Protein AF-A0A832AVS7-F1 (afdb_monomer)

Secondary structure (DSSP, 8-state):
---SGG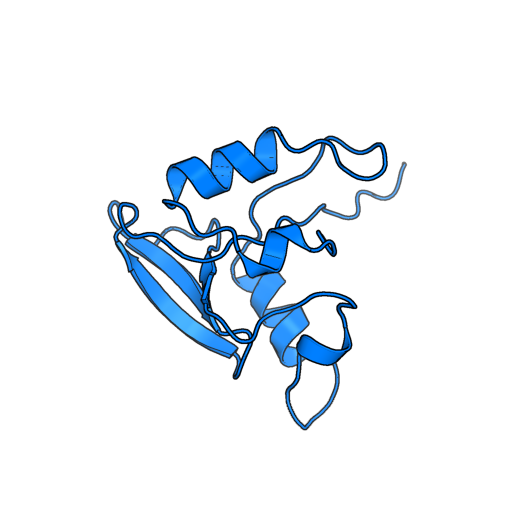GGT-EE-HHHHHHHHHH--BTTB---BPPPHHHHHHHHHSS-SS--GGGT-SS--SSEEEEEEEETTTEEEEEETTT--EEEEETTS-EE---B-------

pLDDT: mean 85.38, std 14.47, range [41.97, 97.69]

Sequence (107 aa):
WQDNVDVKWRDMSYDDAREYCNTMQLAGYDDWRLPKLSTLKRIVVSENYPMTIVNVFETSDSEYYWSVSSYQKKYAWMISFRDGSVEYYHKTDTNYVRCVRDYSPSQ

Structure (mmCIF, N/CA/C/O backbone):
data_AF-A0A832AVS7-F1
#
_entry.id   AF-A0A832AVS7-F1
#
loop_
_atom_site.group_PDB
_atom_site.id
_atom_site.type_symbol
_atom_site.label_atom_id
_atom_site.label_alt_id
_atom_site.label_comp_id
_atom_site.label_asym_id
_atom_site.label_entity_id
_atom_site.label_seq_id
_atom_site.pdbx_PDB_ins_code
_atom_site.Cartn_x
_atom_site.Cartn_y
_atom_site.Cartn_z
_atom_site.occupancy
_atom_site.B_iso_or_equiv
_atom_site.auth_seq_id
_atom_site.auth_comp_id
_atom_site.auth_asym_id
_atom_site.auth_atom_id
_atom_site.pdbx_PDB_model_num
ATOM 1 N N . TRP A 1 1 ? 4.863 -4.608 10.992 1.00 88.88 1 TRP A N 1
ATOM 2 C CA . TRP A 1 1 ? 4.386 -4.842 9.613 1.00 88.88 1 TRP A CA 1
ATOM 3 C C . TRP A 1 1 ? 3.623 -6.146 9.584 1.00 88.88 1 TRP A C 1
ATOM 5 O O . TRP A 1 1 ? 3.866 -6.972 10.453 1.00 88.88 1 TRP A O 1
ATOM 15 N N . GLN A 1 2 ? 2.698 -6.312 8.641 1.00 90.75 2 GLN A N 1
ATOM 16 C CA . GLN A 1 2 ? 2.074 -7.605 8.397 1.00 90.75 2 GLN A CA 1
ATOM 17 C C . GLN A 1 2 ? 3.152 -8.524 7.829 1.00 90.75 2 GLN A C 1
ATOM 19 O O . GLN A 1 2 ? 3.794 -8.160 6.843 1.00 90.75 2 GLN A O 1
ATOM 24 N N . ASP A 1 3 ? 3.367 -9.666 8.471 1.00 89.38 3 ASP A N 1
ATOM 25 C CA . ASP A 1 3 ? 4.354 -10.666 8.065 1.00 89.38 3 ASP A CA 1
ATOM 26 C C . ASP A 1 3 ? 3.760 -12.063 8.270 1.00 89.38 3 ASP A C 1
ATOM 28 O O . ASP A 1 3 ? 4.043 -12.772 9.230 1.00 89.38 3 ASP A O 1
ATOM 32 N N . ASN A 1 4 ? 2.796 -12.391 7.415 1.00 89.19 4 ASN A N 1
ATOM 33 C CA . ASN A 1 4 ? 2.160 -13.697 7.353 1.00 89.19 4 ASN A CA 1
ATOM 34 C C . ASN A 1 4 ? 1.926 -14.086 5.888 1.00 89.19 4 ASN A C 1
ATOM 36 O O . ASN A 1 4 ? 2.003 -13.254 4.989 1.00 89.19 4 ASN A O 1
ATOM 40 N N . VAL A 1 5 ? 1.593 -15.355 5.645 1.00 87.25 5 VAL A N 1
ATOM 41 C CA . VAL A 1 5 ? 1.448 -15.920 4.289 1.00 87.25 5 VAL A CA 1
ATOM 42 C C . VAL A 1 5 ? 0.434 -15.198 3.393 1.00 87.25 5 VAL A C 1
ATOM 44 O O . VAL A 1 5 ? 0.538 -15.296 2.174 1.00 87.25 5 VAL A O 1
ATOM 47 N N . ASP A 1 6 ? -0.508 -14.447 3.966 1.00 86.62 6 ASP A N 1
ATOM 48 C CA . ASP A 1 6 ? -1.505 -13.678 3.217 1.00 86.62 6 ASP A CA 1
ATOM 49 C C . ASP A 1 6 ? -0.873 -12.638 2.284 1.00 86.62 6 ASP A C 1
ATOM 51 O O . ASP A 1 6 ? -1.413 -12.378 1.211 1.00 86.62 6 ASP A O 1
ATOM 55 N N . VAL A 1 7 ? 0.285 -12.077 2.649 1.00 85.06 7 VAL A N 1
ATOM 56 C CA . VAL A 1 7 ? 0.977 -11.058 1.837 1.00 85.06 7 VAL A CA 1
ATOM 57 C C . VAL A 1 7 ? 1.413 -11.577 0.463 1.00 85.06 7 VAL A C 1
ATOM 59 O O . VAL A 1 7 ? 1.734 -10.769 -0.402 1.00 85.06 7 VAL A O 1
ATOM 62 N N . LYS A 1 8 ? 1.421 -12.903 0.267 1.00 82.88 8 LYS A N 1
ATOM 63 C CA . LYS A 1 8 ? 1.888 -13.562 -0.958 1.00 82.88 8 LYS A CA 1
ATOM 64 C C . LYS A 1 8 ? 0.845 -13.724 -2.054 1.00 82.88 8 LYS A C 1
ATOM 66 O O . LYS A 1 8 ? 1.183 -13.963 -3.203 1.00 82.88 8 LYS A O 1
ATOM 71 N N . TRP A 1 9 ? -0.433 -13.657 -1.696 1.00 84.62 9 TRP A N 1
ATOM 72 C CA . TRP A 1 9 ? -1.520 -14.031 -2.611 1.00 84.62 9 TRP A CA 1
ATOM 73 C C . TRP A 1 9 ? -2.666 -13.025 -2.621 1.00 84.62 9 TRP A C 1
ATOM 75 O O . TRP A 1 9 ? -3.667 -13.250 -3.294 1.00 84.62 9 TRP A O 1
ATOM 85 N N . ARG A 1 10 ? -2.566 -11.952 -1.830 1.00 86.88 10 ARG A N 1
ATOM 86 C CA . ARG A 1 10 ? -3.609 -10.933 -1.740 1.00 86.88 10 ARG A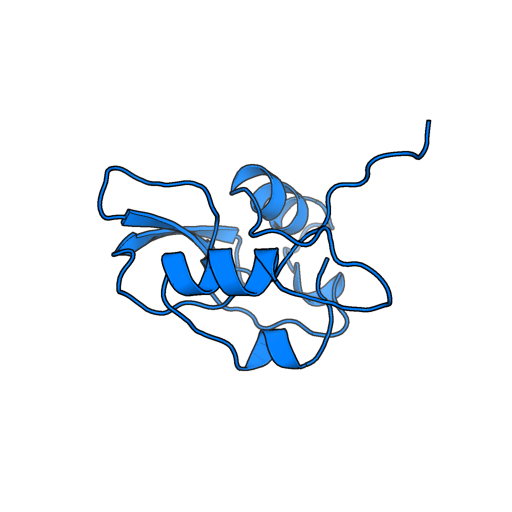 CA 1
ATOM 87 C C . ARG A 1 10 ? -3.270 -9.732 -2.604 1.00 86.88 10 ARG A C 1
ATOM 89 O O . ARG A 1 10 ? -2.569 -8.821 -2.162 1.00 86.88 10 ARG A O 1
ATOM 96 N N . ASP A 1 11 ? -3.859 -9.712 -3.788 1.00 92.12 11 ASP A N 1
ATOM 97 C CA . ASP A 1 11 ? -4.055 -8.516 -4.588 1.00 92.12 11 ASP A CA 1
ATOM 98 C C . ASP A 1 11 ? -5.504 -8.024 -4.471 1.00 92.12 11 ASP A C 1
ATOM 100 O O . ASP A 1 11 ? -6.450 -8.801 -4.345 1.00 92.12 11 ASP A O 1
ATOM 104 N N . MET A 1 12 ? -5.686 -6.707 -4.446 1.00 95.62 12 MET A N 1
ATOM 105 C CA . MET A 1 12 ? -7.016 -6.094 -4.401 1.00 95.62 12 MET A CA 1
ATOM 106 C C . MET A 1 12 ? -6.973 -4.648 -4.886 1.00 95.62 12 MET A C 1
ATOM 108 O O . MET A 1 12 ? -5.893 -4.074 -5.074 1.00 95.62 12 MET A O 1
ATOM 112 N N . SER A 1 13 ? -8.154 -4.062 -5.097 1.00 96.94 13 SER A N 1
ATOM 113 C CA . SER A 1 13 ? -8.270 -2.659 -5.489 1.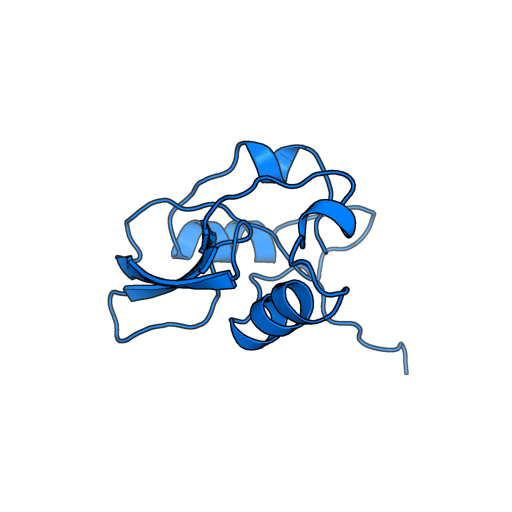00 96.94 13 SER A CA 1
ATOM 114 C C . SER A 1 13 ? -7.725 -1.728 -4.405 1.00 96.94 13 SER A C 1
ATOM 116 O O . SER A 1 13 ? -7.568 -2.114 -3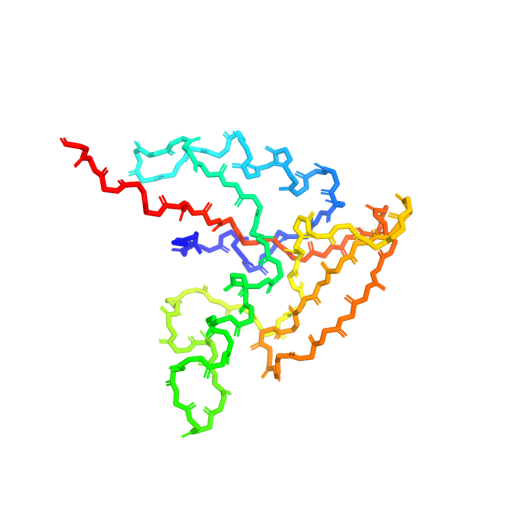.246 1.00 96.94 13 SER A O 1
ATOM 118 N N . TYR A 1 14 ? -7.444 -0.475 -4.758 1.00 96.69 14 TYR A N 1
ATOM 119 C CA . TYR A 1 14 ? -6.920 0.495 -3.797 1.00 96.69 14 TYR A CA 1
ATOM 120 C C . TYR A 1 14 ? -7.864 0.727 -2.606 1.00 96.69 14 TYR A C 1
ATOM 122 O O . TYR A 1 14 ? -7.406 0.868 -1.471 1.00 96.69 14 TYR A O 1
ATOM 130 N N . ASP A 1 15 ? -9.174 0.801 -2.850 1.00 96.19 15 ASP A N 1
ATOM 131 C CA . ASP A 1 15 ? -10.140 1.043 -1.777 1.00 96.19 15 ASP A CA 1
ATOM 132 C C . ASP A 1 15 ? -10.340 -0.214 -0.919 1.00 96.19 15 ASP A C 1
ATOM 134 O O . ASP A 1 15 ? -10.344 -0.103 0.309 1.00 96.19 15 ASP A O 1
ATOM 138 N N . ASP A 1 16 ? -10.350 -1.403 -1.530 1.00 97.31 16 ASP A N 1
ATOM 139 C CA . ASP A 1 16 ? -10.375 -2.671 -0.790 1.00 97.31 16 ASP A CA 1
ATOM 140 C C . ASP A 1 16 ? -9.107 -2.852 0.054 1.00 97.31 16 ASP A C 1
ATOM 142 O O . ASP A 1 16 ? -9.188 -3.273 1.202 1.00 97.31 16 ASP A O 1
ATOM 146 N N . ALA A 1 17 ? -7.937 -2.456 -0.458 1.00 96.38 17 ALA A N 1
ATOM 147 C CA . ALA A 1 17 ? -6.666 -2.508 0.267 1.00 96.38 17 ALA A CA 1
ATOM 148 C C . ALA A 1 17 ? -6.689 -1.658 1.539 1.00 96.38 17 ALA A C 1
ATOM 150 O O . ALA A 1 17 ? -6.138 -2.037 2.576 1.00 96.38 17 ALA A O 1
ATOM 151 N N . ARG A 1 18 ? -7.332 -0.489 1.467 1.00 96.25 18 ARG A N 1
ATOM 152 C CA . ARG A 1 18 ? -7.509 0.388 2.626 1.00 96.25 18 ARG A CA 1
ATOM 153 C C . ARG A 1 18 ? -8.445 -0.239 3.642 1.00 96.25 18 ARG A C 1
ATOM 155 O O . ARG A 1 18 ? -8.109 -0.241 4.823 1.00 96.25 18 ARG A O 1
ATOM 162 N N . GLU A 1 19 ? -9.575 -0.763 3.188 1.00 96.88 19 GLU A N 1
ATOM 163 C CA . GLU A 1 19 ? -10.561 -1.388 4.065 1.00 96.88 19 GLU A CA 1
ATOM 164 C C . GLU A 1 19 ? -10.015 -2.655 4.727 1.00 96.88 19 GLU A C 1
ATOM 166 O O . GLU A 1 19 ? -10.114 -2.811 5.944 1.00 96.88 19 GLU A O 1
ATOM 171 N N . TYR A 1 20 ? -9.344 -3.510 3.956 1.00 95.81 20 TYR A N 1
ATOM 172 C CA . TYR A 1 20 ? -8.674 -4.710 4.445 1.00 95.81 20 TYR A CA 1
ATOM 173 C C . TYR A 1 20 ? -7.702 -4.379 5.572 1.00 95.81 20 TYR A C 1
ATOM 175 O O . TYR A 1 20 ? -7.766 -4.987 6.637 1.00 95.81 20 TYR A O 1
ATOM 183 N N . CYS A 1 21 ? -6.835 -3.379 5.382 1.00 96.06 21 CYS A N 1
ATOM 184 C CA . CYS A 1 21 ? -5.920 -2.997 6.446 1.00 96.06 21 CYS A CA 1
ATOM 185 C C . CYS A 1 21 ? -6.629 -2.370 7.650 1.00 96.06 21 CYS A C 1
ATOM 187 O O . CYS A 1 21 ? -6.227 -2.664 8.764 1.00 96.06 21 CYS A O 1
ATOM 189 N N . ASN A 1 22 ? -7.661 -1.544 7.457 1.00 95.88 22 ASN A N 1
ATOM 190 C CA . ASN A 1 22 ? -8.360 -0.880 8.566 1.00 95.88 22 ASN A CA 1
ATOM 191 C C . ASN A 1 22 ? -9.215 -1.834 9.416 1.00 95.88 22 ASN A C 1
ATOM 193 O O . ASN A 1 22 ? -9.533 -1.513 10.556 1.00 95.88 22 ASN A O 1
ATOM 197 N N . THR A 1 23 ? -9.625 -2.973 8.857 1.00 95.44 23 THR A N 1
ATOM 198 C CA . THR A 1 23 ? -10.455 -3.981 9.540 1.00 95.44 23 THR A CA 1
ATOM 199 C C . THR A 1 23 ? -9.657 -5.201 9.996 1.00 95.44 23 THR A C 1
ATOM 201 O O . THR A 1 23 ? -10.204 -6.110 10.623 1.00 95.44 23 THR A O 1
ATOM 204 N N . MET A 1 24 ? -8.357 -5.235 9.692 1.00 94.00 24 MET A N 1
ATOM 205 C CA . MET A 1 24 ? -7.483 -6.349 10.021 1.00 94.00 24 MET A CA 1
ATOM 206 C C . MET A 1 24 ? -7.337 -6.510 11.530 1.00 94.00 24 MET A C 1
ATOM 208 O O . MET A 1 24 ? -7.008 -5.570 12.246 1.00 94.00 24 MET A O 1
ATOM 212 N N . GLN A 1 25 ? -7.485 -7.752 11.983 1.00 94.06 25 GLN A N 1
ATOM 213 C CA . GLN A 1 25 ? -7.125 -8.178 13.328 1.00 94.06 25 GLN A CA 1
ATOM 214 C C . GLN A 1 25 ? -6.040 -9.240 13.215 1.00 94.06 25 GLN A C 1
ATOM 216 O O . GLN A 1 25 ? -6.274 -10.338 12.709 1.00 94.06 25 GLN A O 1
ATOM 221 N N . LEU A 1 26 ? -4.831 -8.904 13.651 1.00 91.44 26 LEU A N 1
ATOM 222 C CA . LEU A 1 26 ? -3.674 -9.788 13.537 1.00 91.44 26 LEU A CA 1
ATOM 223 C C . LEU A 1 26 ? -2.769 -9.626 14.754 1.00 91.44 26 LEU A C 1
ATOM 225 O O . LEU A 1 26 ? -2.469 -8.507 15.167 1.00 91.44 26 LEU A O 1
ATOM 229 N N . ALA A 1 27 ? -2.334 -10.757 15.316 1.00 90.50 27 ALA A N 1
ATOM 230 C CA . ALA A 1 27 ? -1.466 -10.822 16.494 1.00 90.50 27 ALA A CA 1
ATOM 231 C C . ALA A 1 27 ? -1.992 -10.031 17.715 1.00 90.50 27 ALA A C 1
ATOM 233 O O . ALA A 1 27 ? -1.208 -9.498 18.492 1.00 90.50 27 ALA A O 1
ATOM 234 N N . GLY A 1 28 ? -3.320 -9.953 17.880 1.00 91.69 28 GLY A N 1
ATOM 235 C CA . GLY A 1 28 ? -3.964 -9.230 18.985 1.00 91.69 28 GLY A CA 1
ATOM 236 C C . GLY A 1 28 ? -4.091 -7.716 18.782 1.00 91.69 28 GLY A C 1
ATOM 237 O O . GLY A 1 28 ? -4.438 -7.017 19.727 1.00 91.69 28 GLY A O 1
ATOM 238 N N . TYR A 1 29 ? -3.825 -7.216 17.574 1.00 92.81 29 TYR A N 1
ATOM 239 C CA . TYR A 1 29 ? -3.894 -5.796 17.234 1.00 92.81 29 TYR A CA 1
ATOM 240 C C . TYR A 1 29 ? -4.923 -5.516 16.139 1.00 92.81 29 TYR A C 1
ATOM 242 O O . TYR A 1 29 ? -5.063 -6.329 15.222 1.00 92.81 29 TYR A O 1
ATOM 250 N N . ASP A 1 30 ? -5.566 -4.351 16.213 1.00 93.44 30 ASP A N 1
ATOM 251 C CA . ASP A 1 30 ? -6.622 -3.854 15.318 1.00 93.44 30 ASP A CA 1
ATOM 252 C C . ASP A 1 30 ? -6.318 -2.462 14.713 1.00 93.44 30 ASP A C 1
ATOM 254 O O . ASP A 1 30 ? -7.068 -1.950 13.890 1.00 93.44 30 ASP A O 1
ATOM 258 N N . ASP A 1 31 ? -5.179 -1.860 15.056 1.00 93.75 31 ASP A N 1
ATOM 259 C CA . ASP A 1 31 ? -4.694 -0.555 14.580 1.00 93.75 31 ASP A CA 1
ATOM 260 C C . ASP A 1 31 ? -3.854 -0.667 13.292 1.00 93.75 31 ASP A C 1
ATOM 262 O O . ASP A 1 31 ? -2.857 0.036 13.083 1.00 93.75 31 ASP A O 1
ATOM 266 N N . TRP A 1 32 ? -4.238 -1.594 12.420 1.00 95.19 32 TRP A N 1
ATOM 267 C CA . TRP A 1 32 ? -3.593 -1.812 11.131 1.00 95.19 32 TRP A CA 1
ATOM 268 C C . TRP A 1 32 ? -4.042 -0.765 10.108 1.00 95.19 32 TRP A C 1
ATOM 270 O O . TRP A 1 32 ? -5.158 -0.253 10.131 1.00 95.19 32 TRP A O 1
ATOM 280 N N . ARG A 1 33 ? -3.142 -0.410 9.189 1.00 96.00 33 ARG A N 1
ATOM 281 C CA . ARG A 1 33 ? -3.432 0.551 8.120 1.00 96.00 33 ARG A CA 1
ATOM 282 C C . ARG A 1 33 ? -2.609 0.294 6.869 1.00 96.00 33 ARG A C 1
ATOM 284 O O . ARG A 1 33 ? -1.508 -0.259 6.921 1.00 96.00 33 ARG A O 1
ATOM 291 N N . LEU A 1 34 ? -3.111 0.780 5.736 1.00 95.56 34 LEU A N 1
ATOM 292 C CA . LEU A 1 34 ? -2.340 0.803 4.498 1.00 95.56 34 LEU A CA 1
ATOM 293 C C . LEU A 1 34 ? -1.146 1.777 4.653 1.00 95.56 34 LEU A C 1
ATOM 295 O O . LEU A 1 34 ? -1.304 2.888 5.183 1.00 95.56 34 LEU A O 1
ATOM 299 N N . PRO A 1 35 ? 0.076 1.394 4.246 1.00 94.62 35 PRO A N 1
ATOM 300 C CA . PRO A 1 35 ? 1.270 2.195 4.472 1.00 94.62 35 PRO A CA 1
ATOM 301 C C . PRO A 1 35 ? 1.342 3.432 3.566 1.00 94.62 35 PRO A C 1
ATOM 303 O O . PRO A 1 35 ? 0.858 3.461 2.433 1.00 94.62 35 PRO A O 1
ATOM 306 N N . LYS A 1 36 ? 2.014 4.479 4.054 1.00 94.62 36 LYS A N 1
ATOM 307 C CA . LYS A 1 36 ? 2.389 5.646 3.240 1.00 94.62 36 LYS A CA 1
ATOM 308 C C . LYS A 1 36 ? 3.597 5.299 2.374 1.00 94.62 36 LYS A C 1
ATOM 310 O O . LYS A 1 36 ? 4.443 4.508 2.790 1.00 94.62 36 LYS A O 1
ATOM 315 N N . LEU A 1 37 ? 3.735 5.957 1.224 1.00 92.88 37 LEU A N 1
ATOM 316 C CA . LEU A 1 37 ? 4.836 5.692 0.299 1.00 92.88 37 LEU A CA 1
ATOM 317 C C . LEU A 1 37 ? 6.184 5.985 0.964 1.00 92.88 37 LEU A C 1
ATOM 319 O O . LEU A 1 37 ? 7.145 5.254 0.771 1.00 92.88 37 LEU A O 1
ATOM 323 N N . SER A 1 38 ? 6.246 7.021 1.803 1.00 90.19 38 SER A N 1
ATOM 324 C CA . SER A 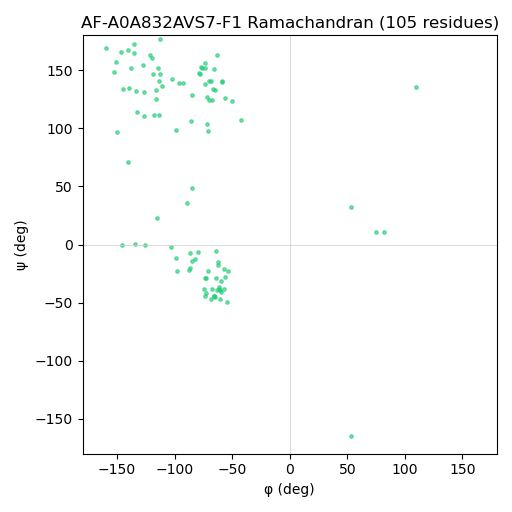1 38 ? 7.433 7.341 2.600 1.00 90.19 38 SER A CA 1
ATOM 325 C C . SER A 1 38 ? 7.814 6.223 3.574 1.00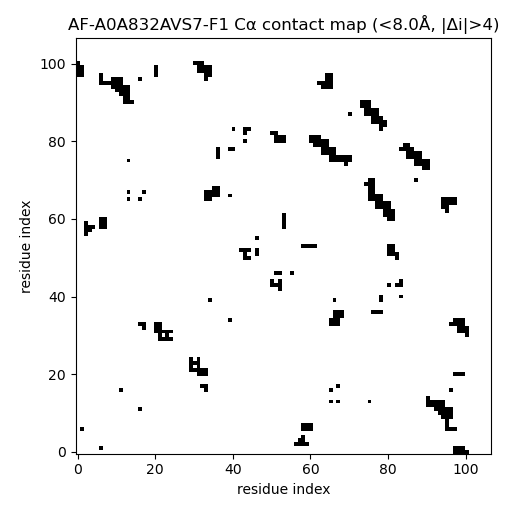 90.19 38 SER A C 1
ATOM 327 O O . SER A 1 38 ? 8.996 5.942 3.744 1.00 90.19 38 SER A O 1
ATOM 329 N N . THR A 1 39 ? 6.832 5.563 4.192 1.00 89.31 39 THR A N 1
ATOM 330 C CA . THR A 1 39 ? 7.052 4.419 5.084 1.00 89.31 39 THR A CA 1
ATOM 331 C C . THR A 1 39 ? 7.614 3.227 4.311 1.00 89.31 39 THR A C 1
ATOM 333 O O . THR A 1 39 ? 8.592 2.634 4.754 1.00 89.31 39 THR A O 1
ATOM 336 N N . LEU A 1 40 ? 7.056 2.928 3.133 1.00 88.38 40 LEU A N 1
ATOM 337 C CA . LEU A 1 40 ? 7.551 1.851 2.272 1.00 88.38 40 LEU A CA 1
ATOM 338 C C . LEU A 1 40 ? 8.963 2.142 1.742 1.00 88.38 40 LEU A C 1
ATOM 340 O O . LEU A 1 40 ? 9.839 1.291 1.811 1.00 88.38 40 LEU A O 1
ATOM 344 N N . LYS A 1 41 ? 9.231 3.373 1.290 1.00 86.44 41 LYS A N 1
ATOM 345 C CA . LYS A 1 41 ? 10.570 3.778 0.832 1.00 86.44 41 LYS A CA 1
ATOM 346 C C . LYS A 1 41 ? 11.638 3.574 1.900 1.00 86.44 41 LYS A C 1
ATOM 348 O O . LYS A 1 41 ? 12.745 3.178 1.567 1.00 86.44 41 LYS A O 1
ATOM 353 N N . ARG A 1 42 ? 11.321 3.836 3.173 1.00 82.00 42 ARG A N 1
ATOM 354 C CA . ARG A 1 42 ? 12.277 3.625 4.268 1.00 82.00 42 ARG A CA 1
ATOM 355 C C . ARG A 1 42 ? 12.692 2.163 4.361 1.00 82.00 42 ARG A C 1
ATOM 357 O 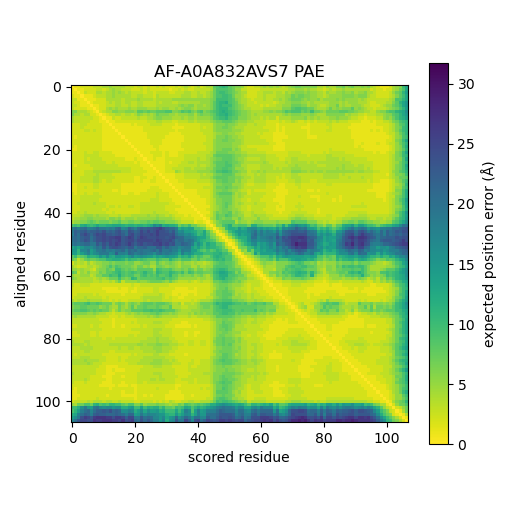O . ARG A 1 42 ? 13.883 1.917 4.393 1.00 82.00 42 ARG A O 1
ATOM 364 N N . ILE A 1 43 ? 11.747 1.225 4.324 1.00 78.25 43 ILE A N 1
ATOM 365 C CA . ILE A 1 43 ? 12.069 -0.205 4.453 1.00 78.25 43 ILE A CA 1
ATOM 366 C C . ILE A 1 43 ? 12.721 -0.799 3.199 1.00 78.25 43 ILE A C 1
ATOM 368 O O . ILE A 1 43 ? 13.536 -1.703 3.317 1.00 78.25 43 ILE A O 1
ATOM 372 N N . VAL A 1 44 ? 12.430 -0.270 2.004 1.00 74.94 44 VAL A N 1
ATOM 373 C CA . VAL A 1 44 ? 13.109 -0.720 0.776 1.00 74.94 44 VAL A CA 1
ATOM 374 C C . VAL A 1 44 ? 14.559 -0.215 0.712 1.00 74.94 44 VAL A C 1
ATOM 376 O O . VAL A 1 44 ? 15.420 -0.864 0.126 1.00 74.94 44 VAL A O 1
ATOM 379 N N . VAL A 1 45 ? 14.848 0.935 1.328 1.00 64.19 45 VAL A N 1
ATOM 380 C CA . VAL A 1 45 ? 16.163 1.592 1.259 1.00 64.19 45 VAL A CA 1
ATOM 381 C C . VAL A 1 45 ? 17.050 1.293 2.480 1.00 64.19 45 VAL A C 1
ATOM 383 O O . VAL A 1 45 ? 18.267 1.423 2.375 1.00 64.19 45 VAL A O 1
ATOM 386 N N . SER A 1 46 ? 16.497 0.914 3.640 1.00 53.34 46 SER A N 1
ATOM 387 C CA . SER A 1 46 ? 17.240 1.015 4.910 1.00 53.34 46 SER A CA 1
ATOM 388 C C . SER A 1 46 ? 18.134 -0.158 5.310 1.00 53.34 46 SER A C 1
ATOM 390 O O . SER A 1 46 ? 18.847 -0.009 6.295 1.00 53.34 46 SER A O 1
ATOM 392 N N . GLU A 1 47 ? 18.134 -1.300 4.624 1.00 53.72 47 GLU A N 1
ATOM 393 C CA . GLU A 1 47 ? 18.627 -2.545 5.256 1.00 53.72 47 GLU A CA 1
ATOM 394 C C . GLU A 1 47 ? 19.887 -3.176 4.648 1.00 53.72 47 GLU A C 1
ATOM 396 O O . GLU A 1 47 ? 20.162 -4.338 4.908 1.00 53.72 47 GLU A O 1
ATOM 401 N N . ASN A 1 48 ? 20.704 -2.392 3.941 1.00 50.50 48 ASN A N 1
ATOM 402 C CA . ASN A 1 48 ? 22.001 -2.733 3.328 1.00 50.50 48 ASN A CA 1
ATOM 403 C C . ASN A 1 48 ? 21.953 -2.796 1.804 1.00 50.50 48 ASN A C 1
ATOM 405 O O . ASN A 1 48 ? 21.078 -3.384 1.173 1.00 50.50 48 ASN A O 1
ATOM 409 N N . TYR A 1 49 ? 22.982 -2.202 1.213 1.00 45.53 49 TYR A N 1
ATOM 410 C CA . TYR A 1 49 ? 23.396 -2.527 -0.138 1.00 45.53 49 TYR A CA 1
ATOM 411 C C . TYR A 1 49 ? 23.999 -3.951 -0.106 1.00 45.53 49 TYR A C 1
ATOM 413 O O . TYR A 1 49 ? 24.928 -4.160 0.676 1.00 45.53 49 TYR A O 1
ATOM 421 N N . PRO A 1 50 ? 23.517 -4.921 -0.910 1.00 50.66 50 PRO A N 1
ATOM 422 C CA . PRO A 1 50 ? 22.561 -4.775 -2.005 1.00 50.66 50 PRO A CA 1
ATOM 423 C C . PRO A 1 50 ? 21.090 -4.993 -1.591 1.00 50.66 50 PRO A C 1
ATOM 425 O O . PRO A 1 50 ? 20.750 -5.914 -0.852 1.00 50.66 50 PRO A O 1
ATOM 428 N N . MET A 1 51 ? 20.233 -4.128 -2.146 1.00 53.31 51 MET A N 1
ATOM 429 C CA . MET A 1 51 ? 18.784 -3.985 -1.937 1.00 53.31 51 MET A CA 1
ATOM 430 C C . MET A 1 51 ? 18.031 -5.320 -1.864 1.00 53.31 51 MET A C 1
ATOM 432 O O . MET A 1 51 ? 17.799 -5.945 -2.892 1.00 53.31 51 MET A O 1
ATOM 436 N N . THR A 1 52 ? 17.583 -5.741 -0.682 1.00 52.28 52 THR A N 1
ATOM 437 C CA . THR A 1 52 ? 16.524 -6.759 -0.574 1.00 52.28 52 THR A CA 1
ATOM 438 C C . THR A 1 52 ? 15.702 -6.544 0.692 1.00 52.28 52 THR A C 1
ATOM 440 O O . THR A 1 52 ? 16.030 -7.038 1.766 1.00 52.28 52 THR A O 1
ATOM 443 N N . ILE A 1 53 ? 14.564 -5.862 0.543 1.00 59.59 53 ILE A N 1
ATOM 444 C CA . ILE A 1 53 ? 13.472 -5.844 1.536 1.00 59.59 53 ILE A CA 1
ATOM 445 C C . ILE A 1 53 ? 13.009 -7.260 1.923 1.00 59.59 53 ILE A C 1
ATOM 447 O O . ILE A 1 53 ? 12.458 -7.467 2.999 1.00 59.59 53 ILE A O 1
ATOM 451 N N . VAL A 1 54 ? 13.261 -8.235 1.038 1.00 58.62 54 VAL A N 1
ATOM 452 C CA . VAL A 1 54 ? 12.977 -9.661 1.223 1.00 58.62 54 VAL A CA 1
ATOM 453 C C . VAL A 1 54 ? 13.642 -10.209 2.488 1.00 58.62 54 VAL A C 1
ATOM 455 O O . VAL A 1 54 ? 13.092 -11.116 3.092 1.00 58.62 54 VAL A O 1
ATOM 458 N N . ASN A 1 55 ? 14.764 -9.638 2.940 1.00 63.88 55 ASN A N 1
ATOM 459 C CA . ASN A 1 55 ? 15.477 -10.155 4.110 1.00 63.88 55 ASN A CA 1
ATOM 460 C C . ASN A 1 55 ? 14.905 -9.679 5.459 1.00 63.88 55 ASN A C 1
ATOM 462 O O . ASN A 1 55 ? 15.282 -10.231 6.488 1.00 63.88 55 ASN A O 1
ATOM 466 N N . VAL A 1 56 ? 14.014 -8.678 5.474 1.00 69.31 56 VAL A N 1
ATOM 467 C CA . VAL A 1 56 ? 13.416 -8.127 6.713 1.00 69.31 56 VAL A CA 1
ATOM 468 C C . VAL A 1 56 ? 12.155 -8.886 7.130 1.00 69.31 56 VAL A C 1
ATOM 470 O O . VAL A 1 56 ? 11.739 -8.830 8.285 1.00 69.31 56 VAL A O 1
ATOM 473 N N . PHE A 1 57 ? 11.523 -9.571 6.180 1.00 79.25 57 PHE A N 1
ATOM 474 C CA . PHE A 1 57 ? 10.248 -10.251 6.364 1.00 79.25 57 PHE A CA 1
ATOM 475 C C . PHE A 1 57 ? 10.435 -11.752 6.185 1.00 79.25 57 PHE A C 1
ATOM 477 O O . PHE A 1 57 ? 10.999 -12.189 5.183 1.00 79.25 57 PHE A O 1
ATOM 484 N N . GLU A 1 58 ? 9.898 -12.551 7.105 1.00 80.38 58 GLU A N 1
ATOM 485 C CA . GLU A 1 58 ? 9.859 -14.010 6.940 1.00 80.38 58 GLU A CA 1
ATOM 486 C C . GLU A 1 58 ? 8.992 -14.399 5.736 1.00 80.38 58 GLU A C 1
ATOM 488 O O . GLU A 1 58 ? 9.218 -15.410 5.064 1.00 80.38 58 GLU A O 1
ATOM 493 N N . THR A 1 59 ? 8.000 -13.562 5.431 1.00 77.81 59 THR A N 1
ATOM 494 C CA . THR A 1 59 ? 7.106 -13.715 4.293 1.00 77.81 59 THR A CA 1
ATOM 495 C C . THR A 1 59 ? 7.077 -12.444 3.453 1.00 77.81 59 THR A C 1
ATOM 497 O O . THR A 1 59 ? 6.541 -11.404 3.841 1.00 77.81 59 THR A O 1
ATOM 500 N N . SER A 1 60 ? 7.634 -12.514 2.244 1.00 78.81 60 SER A N 1
ATOM 501 C CA . SER A 1 60 ? 7.540 -11.436 1.260 1.00 78.81 60 SER A CA 1
ATOM 502 C C . SER A 1 60 ? 7.629 -11.945 -0.164 1.00 78.81 60 SER A C 1
ATOM 504 O O . SER A 1 60 ? 8.330 -12.919 -0.425 1.00 78.81 60 SER A O 1
ATOM 506 N N . ASP A 1 61 ? 6.943 -11.242 -1.061 1.00 79.06 61 ASP A N 1
ATOM 507 C CA . ASP A 1 61 ? 7.090 -11.382 -2.505 1.00 79.06 61 ASP A CA 1
ATOM 508 C C . ASP A 1 61 ? 7.663 -10.110 -3.125 1.00 79.06 61 ASP A C 1
ATOM 510 O O . ASP A 1 61 ? 7.503 -9.002 -2.600 1.00 79.06 61 ASP A O 1
ATOM 514 N N . SER A 1 62 ? 8.361 -10.289 -4.246 1.00 82.25 62 SER A N 1
ATOM 515 C CA . SER A 1 62 ? 9.091 -9.241 -4.972 1.00 82.25 62 SER A CA 1
ATOM 516 C C . SER A 1 62 ? 8.181 -8.470 -5.935 1.00 82.25 62 SER A C 1
ATOM 518 O O . SER A 1 62 ? 8.512 -8.292 -7.103 1.00 82.25 62 SER A O 1
ATOM 520 N N . GLU A 1 63 ? 7.029 -8.037 -5.431 1.00 88.44 63 GLU A N 1
ATOM 521 C CA . GLU A 1 63 ? 5.928 -7.456 -6.207 1.00 88.44 63 GLU A CA 1
ATOM 522 C C . GLU A 1 63 ? 5.725 -5.965 -5.902 1.00 88.44 63 GLU A C 1
ATOM 524 O O . GLU A 1 63 ? 6.408 -5.389 -5.046 1.00 88.44 63 GLU A O 1
ATOM 529 N N . TYR A 1 64 ? 4.783 -5.325 -6.602 1.00 91.69 64 TYR A N 1
ATOM 530 C CA . TYR A 1 64 ? 4.351 -3.960 -6.299 1.00 91.69 64 TYR A CA 1
ATOM 531 C C . TYR A 1 64 ? 3.276 -3.935 -5.216 1.00 91.69 64 TYR A C 1
ATOM 533 O O . TYR A 1 64 ? 2.233 -4.577 -5.333 1.00 91.69 64 TYR A O 1
ATOM 541 N N . TYR A 1 65 ? 3.510 -3.116 -4.191 1.00 93.62 65 TYR A N 1
ATOM 542 C CA . TYR A 1 65 ? 2.596 -2.963 -3.066 1.00 93.62 65 TYR A CA 1
ATOM 543 C C . TYR A 1 65 ? 1.932 -1.595 -3.066 1.00 93.62 65 TYR A C 1
ATOM 545 O O . TYR A 1 65 ? 2.596 -0.562 -3.227 1.00 93.62 65 TYR A O 1
ATOM 553 N N . TRP A 1 66 ? 0.624 -1.588 -2.811 1.00 96.81 66 TRP A N 1
ATOM 554 C CA . TRP A 1 66 ? -0.147 -0.364 -2.663 1.00 96.81 66 TRP A CA 1
ATOM 555 C C . TRP A 1 66 ? 0.378 0.520 -1.531 1.00 96.81 66 TRP A C 1
ATOM 557 O O . TRP A 1 66 ? 0.687 0.070 -0.425 1.00 96.81 66 TRP A O 1
ATOM 567 N N . SER A 1 67 ? 0.371 1.826 -1.785 1.00 95.50 67 SER A N 1
ATOM 568 C CA . SER A 1 67 ? 0.451 2.846 -0.752 1.00 95.50 67 SER A CA 1
ATOM 5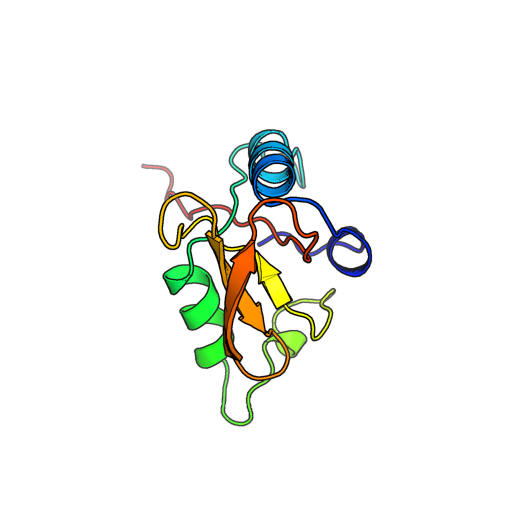69 C C . SER A 1 67 ? -0.853 3.623 -0.655 1.00 95.50 67 SER A C 1
ATOM 571 O O . SER A 1 67 ? -1.444 3.955 -1.670 1.00 95.50 67 SER A O 1
ATOM 573 N N . VAL A 1 68 ? -1.219 4.071 0.551 1.00 95.81 68 VAL A N 1
ATOM 574 C CA . VAL A 1 68 ? -2.305 5.046 0.778 1.00 95.81 68 VAL A CA 1
ATOM 575 C C . VAL A 1 68 ? -2.034 6.435 0.164 1.00 95.81 68 VAL A C 1
ATOM 577 O O . VAL A 1 68 ? -2.871 7.336 0.218 1.00 95.81 68 VAL A O 1
ATOM 580 N N . SER A 1 69 ? -0.845 6.665 -0.395 1.00 92.94 69 SER A N 1
ATOM 581 C CA . SER A 1 69 ? -0.508 7.903 -1.092 1.00 92.94 69 SER A CA 1
ATOM 582 C C . SER A 1 69 ? -1.238 7.979 -2.443 1.00 92.94 69 SER A C 1
ATOM 584 O O . SER A 1 69 ? -0.837 7.343 -3.412 1.00 92.94 69 SER A O 1
ATOM 586 N N . SER A 1 70 ? -2.294 8.794 -2.525 1.00 89.06 70 SER A N 1
ATOM 587 C CA . SER A 1 70 ? -3.041 9.044 -3.770 1.00 89.06 70 SER A CA 1
ATOM 588 C C . SER A 1 70 ? -2.221 9.871 -4.771 1.00 89.06 70 SER A C 1
ATOM 590 O O . SER A 1 70 ? -1.572 10.847 -4.390 1.00 89.06 70 SER A O 1
ATOM 592 N N . TYR A 1 71 ? -2.314 9.534 -6.058 1.00 88.19 71 TYR A N 1
ATOM 593 C CA . TYR A 1 71 ? -1.836 10.349 -7.175 1.00 88.19 71 TYR A CA 1
ATOM 594 C C . TYR A 1 71 ? -3.036 10.825 -7.993 1.00 88.19 71 TYR A C 1
ATOM 596 O O . TYR A 1 71 ? -3.736 10.042 -8.630 1.00 88.19 71 TYR A O 1
ATOM 604 N N . GLN A 1 72 ? -3.325 12.125 -7.955 1.00 90.75 72 GLN A N 1
ATOM 605 C CA . GLN A 1 72 ? -4.582 12.654 -8.497 1.00 90.75 72 GLN A CA 1
ATOM 606 C C . GLN A 1 72 ? -5.812 11.917 -7.911 1.00 90.75 72 GLN A C 1
ATOM 608 O O . GLN A 1 72 ? -5.734 11.232 -6.887 1.00 90.75 72 GLN A O 1
ATOM 613 N N . LYS A 1 73 ? -6.987 12.081 -8.532 1.00 92.44 73 LYS A N 1
ATOM 614 C CA . LYS A 1 73 ? -8.237 11.477 -8.042 1.00 92.44 73 LYS A CA 1
ATOM 615 C C . LYS A 1 73 ? -8.286 9.962 -8.268 1.00 92.44 73 LYS A C 1
ATOM 617 O O . LYS A 1 73 ? -8.736 9.230 -7.387 1.00 92.44 73 LYS A O 1
ATOM 622 N N . LYS A 1 74 ? -7.832 9.521 -9.444 1.00 96.00 74 LYS A N 1
ATOM 623 C CA . LYS A 1 74 ? -8.039 8.167 -9.977 1.00 96.00 74 LYS A CA 1
ATOM 624 C C . LYS A 1 74 ? -6.864 7.209 -9.788 1.00 96.00 74 LYS A C 1
ATOM 626 O O . LYS A 1 74 ? -7.059 6.020 -9.996 1.00 96.00 74 LYS A O 1
ATOM 631 N N . TYR A 1 75 ? -5.692 7.695 -9.384 1.00 96.44 75 TYR A N 1
ATOM 632 C CA . TYR A 1 75 ? -4.495 6.867 -9.263 1.00 96.44 75 TYR A CA 1
ATOM 633 C C . TYR A 1 75 ? -3.964 6.855 -7.830 1.00 96.44 75 TYR A C 1
ATOM 635 O O . TYR A 1 75 ? -4.276 7.729 -7.013 1.00 96.44 75 TYR A O 1
ATOM 643 N N . ALA A 1 76 ? -3.158 5.854 -7.514 1.00 97.31 76 ALA A N 1
ATOM 644 C CA . ALA A 1 76 ? -2.435 5.747 -6.256 1.00 97.31 76 ALA A CA 1
ATOM 645 C C . ALA A 1 76 ? -1.010 5.268 -6.514 1.00 97.31 76 ALA A C 1
ATOM 647 O O . ALA A 1 76 ? -0.750 4.601 -7.512 1.00 97.31 76 ALA A O 1
ATOM 648 N N . TRP A 1 77 ? -0.090 5.649 -5.633 1.00 97.69 77 TRP A N 1
ATOM 649 C CA . TRP A 1 77 ? 1.299 5.226 -5.716 1.00 97.69 77 TRP A CA 1
ATOM 650 C C . TRP A 1 77 ? 1.470 3.797 -5.204 1.00 97.69 77 TRP A C 1
ATOM 652 O O . TRP A 1 77 ? 0.832 3.384 -4.234 1.00 97.69 77 TRP A O 1
ATOM 662 N N . MET A 1 78 ? 2.410 3.089 -5.808 1.00 94.81 78 MET A N 1
ATOM 663 C CA . MET A 1 78 ? 2.879 1.777 -5.396 1.00 94.81 78 MET A CA 1
ATOM 664 C C . MET A 1 78 ? 4.403 1.726 -5.444 1.00 94.81 78 MET A C 1
ATOM 666 O O . MET A 1 78 ? 5.055 2.600 -6.025 1.00 94.81 78 MET A O 1
ATOM 670 N N . ILE A 1 79 ? 4.976 0.717 -4.801 1.00 92.31 79 ILE A N 1
ATOM 671 C CA . ILE A 1 79 ? 6.420 0.496 -4.797 1.00 92.31 79 ILE A CA 1
ATOM 672 C C . ILE A 1 79 ? 6.735 -0.985 -4.925 1.00 92.31 79 ILE A C 1
ATOM 674 O O . ILE A 1 79 ? 6.134 -1.817 -4.246 1.00 92.31 79 ILE A O 1
ATOM 678 N N . SER A 1 80 ? 7.688 -1.285 -5.796 1.00 89.88 80 SER A N 1
ATOM 679 C CA . SER A 1 80 ? 8.244 -2.615 -5.986 1.00 89.88 80 SER A CA 1
ATOM 680 C C . SER A 1 80 ? 9.121 -2.987 -4.800 1.00 89.88 80 SER A C 1
ATOM 682 O O . SER A 1 80 ? 10.064 -2.274 -4.447 1.00 89.88 80 SER A O 1
ATOM 684 N N . PHE A 1 81 ? 8.845 -4.137 -4.198 1.00 85.44 81 PHE A N 1
ATOM 685 C CA . PHE A 1 81 ? 9.718 -4.732 -3.189 1.00 85.44 81 PHE A CA 1
ATOM 686 C C . PHE A 1 81 ? 10.910 -5.465 -3.824 1.00 85.44 81 PHE A C 1
ATOM 688 O O . PHE A 1 81 ? 11.832 -5.874 -3.129 1.00 85.44 81 PHE A O 1
ATOM 695 N N . ARG A 1 82 ? 10.957 -5.588 -5.151 1.00 82.81 82 ARG A N 1
ATOM 696 C CA . ARG A 1 82 ? 12.113 -6.150 -5.856 1.00 82.81 82 ARG A CA 1
ATOM 697 C C . ARG A 1 82 ? 13.298 -5.189 -5.893 1.00 82.81 82 ARG A C 1
ATOM 699 O O . ARG A 1 82 ? 14.436 -5.604 -5.709 1.00 82.81 82 ARG A O 1
ATOM 706 N N . ASP A 1 83 ? 13.028 -3.919 -6.183 1.00 82.19 83 ASP A N 1
ATOM 707 C CA . ASP A 1 83 ? 14.057 -2.925 -6.522 1.00 82.19 83 ASP A CA 1
ATOM 708 C C . ASP A 1 83 ? 13.747 -1.501 -6.033 1.00 82.19 83 ASP A C 1
ATOM 710 O O . ASP A 1 83 ? 14.540 -0.584 -6.245 1.00 82.19 83 ASP A O 1
ATOM 714 N N . GLY A 1 84 ? 12.609 -1.287 -5.369 1.00 85.44 84 GLY A N 1
ATOM 715 C CA . GLY A 1 84 ? 12.213 0.027 -4.870 1.00 85.44 84 GLY A CA 1
ATOM 716 C C . GLY A 1 84 ? 11.720 1.000 -5.927 1.00 85.44 84 GLY A C 1
ATOM 717 O O . GLY A 1 84 ? 11.535 2.179 -5.606 1.00 85.44 84 GLY A O 1
ATOM 718 N N . SER A 1 85 ? 11.480 0.540 -7.158 1.00 89.06 85 SER A N 1
ATOM 719 C CA . SER A 1 85 ? 10.832 1.354 -8.185 1.00 89.06 85 SER A CA 1
ATOM 720 C C . SER A 1 85 ? 9.450 1.814 -7.722 1.00 89.06 85 SER A C 1
ATOM 722 O O . SER A 1 85 ? 8.712 1.088 -7.055 1.00 89.06 85 SER A O 1
ATOM 724 N N . VAL A 1 86 ? 9.119 3.067 -8.035 1.00 93.12 86 VAL A N 1
ATOM 725 C CA . VAL A 1 86 ? 7.872 3.714 -7.622 1.00 93.12 86 VAL A CA 1
ATOM 726 C C . VAL A 1 86 ? 7.060 4.043 -8.856 1.00 93.12 86 VAL A C 1
ATOM 728 O O . VAL A 1 86 ? 7.527 4.768 -9.733 1.00 93.12 86 VAL A O 1
ATOM 731 N N . GLU A 1 87 ? 5.824 3.571 -8.871 1.00 95.50 87 GLU A N 1
ATOM 732 C CA . GLU A 1 87 ? 4.885 3.737 -9.978 1.00 95.50 87 GLU A CA 1
ATOM 733 C C . GLU A 1 87 ? 3.507 4.145 -9.453 1.00 95.50 87 GLU A C 1
ATOM 735 O O . GLU A 1 87 ? 3.279 4.179 -8.242 1.00 95.50 87 GLU A O 1
ATOM 740 N N . TYR A 1 88 ? 2.582 4.486 -10.348 1.00 95.94 88 TYR A N 1
ATOM 741 C CA . TYR A 1 88 ? 1.200 4.796 -9.992 1.00 95.94 88 TYR A CA 1
ATOM 742 C C . TYR A 1 88 ? 0.226 4.077 -10.917 1.00 95.94 88 TYR A C 1
ATOM 744 O O . TYR A 1 88 ? 0.382 4.117 -12.135 1.00 95.94 88 TYR A O 1
ATOM 752 N N . TYR A 1 89 ? -0.779 3.427 -10.338 1.00 95.69 89 TYR A N 1
ATOM 753 C CA . TYR A 1 89 ? -1.778 2.632 -11.062 1.00 95.69 89 TYR A CA 1
ATOM 754 C C . TYR A 1 89 ? -3.180 3.164 -10.788 1.00 95.69 89 TYR A C 1
ATOM 756 O O . TYR A 1 89 ? -3.381 3.971 -9.869 1.00 95.69 89 TYR A O 1
ATOM 764 N N . HIS A 1 90 ? -4.147 2.781 -11.624 1.00 97.19 90 HIS A N 1
ATOM 765 C CA . HIS A 1 90 ? -5.523 3.210 -11.436 1.00 97.19 90 HIS A CA 1
ATOM 766 C C . HIS A 1 90 ? -6.071 2.538 -10.173 1.00 97.19 90 HIS A C 1
ATOM 768 O O . HIS A 1 90 ? -5.798 1.376 -9.899 1.00 97.19 90 HIS A O 1
ATOM 774 N N . LYS A 1 91 ? -6.859 3.257 -9.373 1.00 96.56 91 LYS A N 1
ATOM 775 C CA . LYS A 1 91 ? -7.367 2.742 -8.085 1.00 96.56 91 LYS A CA 1
ATOM 776 C C . LYS A 1 91 ? -8.268 1.511 -8.220 1.00 96.56 91 LYS A C 1
ATOM 778 O O . LYS A 1 91 ? -8.500 0.823 -7.233 1.00 96.56 91 LYS A O 1
ATOM 783 N N . THR A 1 92 ? -8.787 1.273 -9.423 1.00 96.81 92 THR A N 1
ATOM 784 C CA . THR A 1 92 ? -9.598 0.097 -9.761 1.00 96.81 92 THR A CA 1
ATOM 785 C C . THR A 1 92 ? -8.761 -1.121 -10.139 1.00 96.81 92 THR A C 1
ATOM 787 O O . THR A 1 92 ? -9.325 -2.204 -10.225 1.00 96.81 92 THR A O 1
ATOM 790 N N . ASP A 1 93 ? -7.465 -0.950 -10.407 1.00 95.94 93 ASP A N 1
ATOM 791 C CA . ASP A 1 93 ? -6.558 -2.064 -10.684 1.00 95.94 93 ASP A CA 1
ATOM 792 C C . ASP A 1 93 ? -6.260 -2.808 -9.379 1.00 95.94 93 ASP A C 1
ATOM 794 O O . ASP A 1 93 ? -6.362 -2.226 -8.294 1.00 95.94 93 ASP A O 1
ATOM 798 N N . THR A 1 94 ? -5.877 -4.081 -9.465 1.00 95.50 94 THR A N 1
ATOM 799 C CA . THR A 1 94 ? -5.459 -4.853 -8.292 1.00 95.50 94 THR A CA 1
ATOM 800 C C . THR A 1 94 ? -3.941 -4.842 -8.149 1.00 95.50 94 THR A C 1
ATOM 802 O O . THR A 1 94 ? -3.215 -4.924 -9.134 1.00 95.50 94 THR A O 1
ATOM 805 N N . ASN A 1 95 ? -3.453 -4.696 -6.916 1.00 94.62 95 ASN A N 1
ATOM 806 C CA . ASN A 1 95 ? -2.037 -4.846 -6.566 1.00 94.62 95 ASN A CA 1
ATOM 807 C C . ASN A 1 95 ? -1.909 -5.419 -5.152 1.00 94.62 95 ASN A C 1
ATOM 809 O O . ASN A 1 95 ? -2.878 -5.417 -4.382 1.00 94.62 95 ASN A O 1
ATOM 813 N N . TYR A 1 96 ? -0.706 -5.880 -4.807 1.00 94.56 96 TYR A N 1
ATOM 814 C CA . TYR A 1 96 ? -0.436 -6.501 -3.517 1.00 94.56 96 TYR A CA 1
ATOM 815 C C . TYR A 1 96 ? -0.589 -5.524 -2.356 1.00 94.56 96 TYR A C 1
ATOM 817 O O . TYR A 1 96 ? -0.365 -4.311 -2.464 1.00 94.56 96 TYR A O 1
ATOM 825 N N . VAL A 1 97 ? -0.951 -6.076 -1.202 1.00 94.19 97 VAL A N 1
ATOM 826 C CA . VAL A 1 97 ? -1.191 -5.306 0.016 1.00 94.19 97 VAL A CA 1
ATOM 827 C C . VAL A 1 97 ? -0.356 -5.858 1.156 1.00 94.19 97 VAL A C 1
ATOM 829 O O . VAL A 1 97 ? -0.352 -7.054 1.431 1.00 94.19 97 VAL A O 1
ATOM 832 N N . ARG A 1 98 ? 0.331 -4.956 1.859 1.00 93.25 98 ARG A N 1
ATOM 833 C CA . ARG A 1 98 ? 0.981 -5.255 3.133 1.00 93.25 98 ARG A CA 1
ATOM 834 C C . ARG A 1 98 ? 0.645 -4.168 4.132 1.00 93.25 98 ARG A C 1
ATOM 836 O O . ARG A 1 98 ? 1.070 -3.022 3.979 1.00 93.25 98 ARG A O 1
ATOM 843 N N . CYS A 1 99 ? -0.097 -4.532 5.168 1.00 94.75 99 CYS A N 1
ATOM 844 C CA . CYS A 1 99 ? -0.503 -3.579 6.188 1.00 94.75 99 CYS A CA 1
ATOM 845 C C . CYS A 1 99 ? 0.656 -3.246 7.138 1.00 94.75 99 CYS A C 1
ATOM 847 O O . CYS A 1 99 ? 1.573 -4.039 7.381 1.00 94.75 99 CYS A O 1
ATOM 849 N N . VAL A 1 100 ? 0.624 -2.041 7.696 1.00 93.56 100 VAL A N 1
ATOM 850 C CA . VAL A 1 100 ? 1.581 -1.567 8.696 1.00 93.56 100 VAL A CA 1
ATOM 851 C C . VAL A 1 100 ? 0.826 -1.041 9.907 1.00 93.56 100 VAL A C 1
ATOM 853 O O . VAL A 1 100 ? -0.312 -0.597 9.791 1.00 93.56 100 VAL A O 1
ATOM 856 N N . ARG A 1 101 ? 1.487 -1.063 11.058 1.00 91.81 101 ARG A N 1
ATOM 857 C CA . ARG A 1 101 ? 1.048 -0.376 12.271 1.00 91.81 101 ARG A CA 1
ATOM 858 C C . ARG A 1 101 ? 2.050 0.723 12.568 1.00 91.81 101 ARG A C 1
ATOM 860 O O . ARG A 1 101 ? 3.250 0.513 12.369 1.00 91.81 101 ARG A O 1
ATOM 867 N N . ASP A 1 102 ? 1.576 1.881 13.006 1.00 80.00 102 ASP A N 1
ATOM 868 C CA . ASP A 1 102 ? 2.482 2.881 13.560 1.00 80.00 102 ASP A CA 1
ATOM 869 C C . ASP A 1 102 ? 2.933 2.439 14.946 1.00 80.00 102 ASP A C 1
ATOM 871 O O . ASP A 1 102 ? 2.138 1.955 15.746 1.00 80.00 102 ASP A O 1
ATOM 875 N N . TYR A 1 103 ? 4.217 2.624 15.243 1.00 67.31 103 TYR A N 1
ATOM 876 C CA . TYR A 1 103 ? 4.657 2.577 16.626 1.00 67.31 103 TYR A CA 1
ATOM 877 C C . TYR A 1 103 ? 4.136 3.838 17.314 1.00 67.31 103 TYR A C 1
ATOM 879 O O . TYR A 1 103 ? 4.728 4.910 17.186 1.00 67.31 103 TYR A O 1
ATOM 887 N N . SER A 1 104 ? 3.011 3.717 18.010 1.00 53.47 104 SER A N 1
ATOM 888 C CA . SER A 1 104 ? 2.669 4.635 19.089 1.00 53.47 104 SER A CA 1
ATOM 889 C C . SER A 1 104 ? 3.345 4.091 20.345 1.00 53.47 104 SER A C 1
ATOM 891 O O . SER A 1 104 ? 2.892 3.063 20.851 1.00 53.47 104 SER A O 1
ATOM 893 N N . PRO A 1 105 ? 4.431 4.709 20.852 1.00 48.91 105 PRO A N 1
ATOM 894 C CA . PRO A 1 105 ? 4.868 4.395 22.199 1.00 48.91 105 PRO A CA 1
ATOM 895 C C . PRO A 1 105 ? 3.675 4.659 23.116 1.00 48.91 105 PRO A C 1
ATOM 897 O O . PRO A 1 105 ? 3.081 5.738 23.057 1.00 48.91 105 PRO A O 1
ATOM 900 N N . SER A 1 106 ? 3.294 3.660 23.909 1.00 49.25 106 SER A N 1
ATOM 901 C CA . SER A 1 106 ? 2.393 3.877 25.036 1.00 49.25 106 SER A CA 1
ATOM 902 C C . SER A 1 106 ? 2.952 5.041 25.853 1.00 49.25 106 SER A C 1
ATOM 904 O O . SER A 1 106 ? 4.133 5.003 26.212 1.00 49.25 106 SER A O 1
ATOM 906 N N . GLN A 1 107 ? 2.138 6.082 26.042 1.00 41.97 107 GLN A N 1
ATOM 907 C CA . GLN A 1 107 ? 2.476 7.228 26.888 1.00 41.97 107 GLN A CA 1
ATOM 908 C C . GLN A 1 107 ? 2.845 6.788 28.304 1.00 41.97 107 GLN A C 1
ATOM 910 O O . GLN A 1 107 ? 2.250 5.794 28.781 1.00 41.97 107 GLN A O 1
#

Foldseek 3Di:
DDFDQCLVPDWDFLVVLQVCQQCDDDPNDNQKGFAALVVVLCLQPPDDPPTASVVVGPDDDQFWEFHPAADPPFKGWIAGNNRGDIDIDGRHDITGHDIDHDPDPDD

Solvent-accessible surface area (backbone atoms only — not comparable to full-atom values): 6031 Å² total; per-residue (Å²): 104,64,64,46,76,62,49,69,74,41,61,37,28,51,66,55,40,41,48,52,16,51,69,34,75,57,98,92,42,55,74,33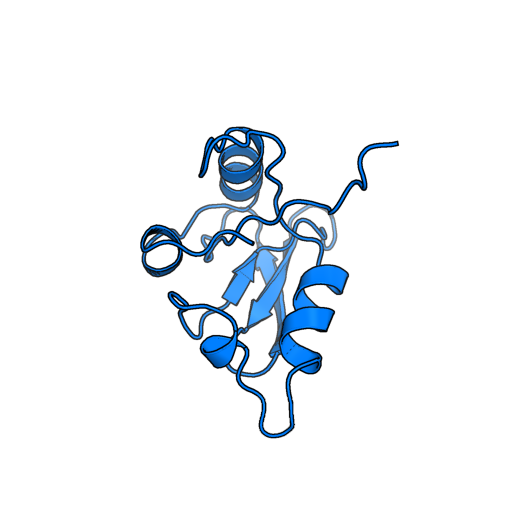,26,48,30,45,54,71,59,52,52,47,56,46,66,68,81,50,91,78,67,49,42,55,79,80,34,99,41,68,59,71,45,50,30,54,23,68,39,65,43,74,93,60,26,24,32,30,37,26,44,54,78,56,52,74,50,70,47,51,39,80,46,67,39,28,46,57,34,31,54,78,89,71,77,82,129

Nearest PDB structures (foldseek):
  8q4e-assembly1_A  TM=8.220E-01  e=2.259E-05  Legionella pneumophila 130b
  5n40-assembly1_A  TM=7.604E-01  e=1.737E-01  Yersinia pseudotuberculosis IP 31758
  8oks-assembly1_A  TM=6.738E-01  e=1.628E-01  Bdellovibrio bacteriovorus HD100
  1igq-assembly2_B  TM=6.785E-01  e=5.532E-01  Escherichia coli
  5m9n-assembly1_A  TM=3.951E-01  e=5.987E+00  Homo sapiens

Mean predicted aligned error: 5.74 Å

Radius of gyration: 13.29 Å; Cα contacts (8 Å, |Δi|>4): 205; chains: 1; bounding box: 34×29×38 Å